Protein AF-A0A444UVG5-F1 (afdb_monomer_lite)

InterPro domains:
  IPR033227 Calcium-dependent secretion activator [PTHR12166] (1-97)

Sequence (99 aa):
RPDGIGTVTVEEKERFEEIKERLRLLLENQITHFRYCFPFGRPEGALKATLSLLERVLMKDIVTPVPQEEVKTVIRKCLEQAALVNYTRLSEYAKVEGN

Structure (mmCIF, N/CA/C/O backbone):
data_AF-A0A444UVG5-F1
#
_entry.id   AF-A0A444UVG5-F1
#
loop_
_atom_site.group_PDB
_atom_site.id
_atom_site.type_symbol
_atom_site.label_atom_id
_atom_site.label_alt_id
_atom_site.label_comp_id
_atom_site.label_asym_id
_atom_site.label_entity_id
_atom_site.label_seq_id
_atom_site.pdbx_PDB_ins_code
_atom_site.Cartn_x
_atom_site.Cartn_y
_atom_site.Cartn_z
_atom_site.occupancy
_atom_site.B_iso_or_equiv
_atom_site.auth_seq_id
_atom_site.auth_comp_id
_atom_site.auth_asym_id
_atom_site.auth_atom_id
_atom_site.pdbx_PDB_model_num
ATOM 1 N N . ARG A 1 1 ? 20.499 -14.803 -26.576 1.00 45.78 1 ARG A N 1
ATOM 2 C CA . ARG A 1 1 ? 19.691 -13.812 -27.322 1.00 45.78 1 ARG A CA 1
ATOM 3 C C . ARG A 1 1 ? 19.591 -12.593 -26.410 1.00 45.78 1 ARG A C 1
ATOM 5 O O . ARG A 1 1 ? 19.154 -12.799 -25.287 1.00 45.78 1 ARG A O 1
ATOM 12 N N . PRO A 1 2 ? 20.142 -11.414 -26.750 1.00 51.12 2 PRO A N 1
ATOM 13 C CA . PRO A 1 2 ? 20.037 -10.253 -25.876 1.00 51.12 2 PRO A CA 1
ATOM 14 C C . PRO A 1 2 ? 18.700 -9.578 -26.185 1.00 51.12 2 PRO A C 1
ATOM 16 O O . PRO A 1 2 ? 18.565 -8.874 -27.181 1.00 51.12 2 PRO A O 1
ATOM 19 N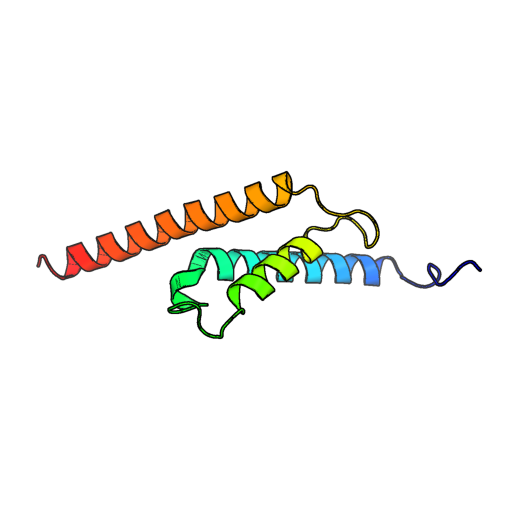 N . ASP A 1 3 ? 17.682 -9.888 -25.392 1.00 56.22 3 ASP A N 1
ATOM 20 C CA . ASP A 1 3 ? 16.333 -9.380 -25.607 1.00 56.22 3 ASP A CA 1
ATOM 21 C C . ASP A 1 3 ? 16.191 -7.976 -24.980 1.00 56.22 3 ASP A C 1
ATOM 23 O O . ASP A 1 3 ? 16.217 -7.804 -23.765 1.00 56.22 3 ASP A O 1
ATOM 27 N N . GLY A 1 4 ? 16.049 -6.953 -25.828 1.00 53.81 4 GLY A N 1
ATOM 28 C CA . GLY A 1 4 ? 15.113 -5.841 -25.598 1.00 53.81 4 GLY A CA 1
ATOM 29 C C . GLY A 1 4 ? 15.493 -4.641 -24.715 1.00 53.81 4 GLY A C 1
ATOM 30 O O . GLY A 1 4 ? 14.693 -3.714 -24.649 1.00 53.81 4 GLY A O 1
ATOM 31 N N . ILE A 1 5 ? 16.666 -4.565 -24.078 1.00 56.03 5 ILE A N 1
ATOM 32 C CA . ILE A 1 5 ? 17.038 -3.423 -23.196 1.00 56.03 5 ILE A CA 1
ATOM 33 C C . ILE A 1 5 ? 17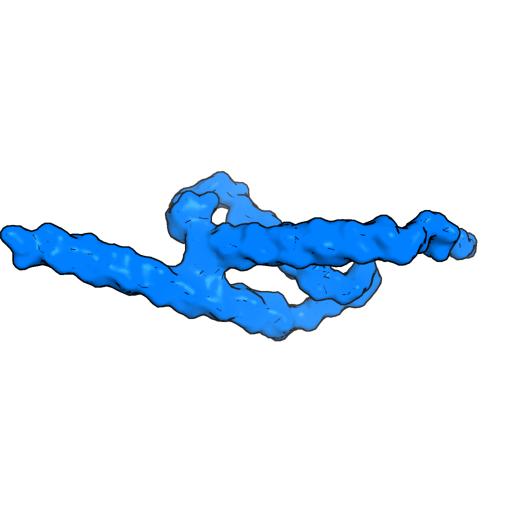.659 -2.255 -23.998 1.00 56.03 5 ILE A C 1
ATOM 35 O O . ILE A 1 5 ? 18.740 -1.771 -23.680 1.00 56.03 5 ILE A O 1
ATOM 39 N N . GLY A 1 6 ? 17.037 -1.855 -25.111 1.00 58.59 6 GLY A N 1
ATOM 40 C CA . GLY A 1 6 ? 17.705 -1.014 -26.117 1.00 58.59 6 GLY A CA 1
ATOM 41 C C . GLY A 1 6 ? 17.121 0.368 -26.407 1.00 58.59 6 GLY A C 1
ATOM 42 O O . GLY A 1 6 ? 17.801 1.149 -27.062 1.00 58.59 6 GLY A O 1
ATOM 43 N N . THR A 1 7 ? 15.892 0.688 -25.989 1.00 68.62 7 THR A N 1
ATOM 44 C CA . THR A 1 7 ? 15.200 1.892 -26.507 1.00 68.62 7 THR A CA 1
ATOM 45 C C . THR A 1 7 ? 14.531 2.769 -25.457 1.00 68.62 7 THR A C 1
ATOM 47 O O . THR A 1 7 ? 13.943 3.773 -25.833 1.00 68.62 7 THR A O 1
ATOM 50 N N . VAL A 1 8 ? 14.601 2.422 -24.167 1.00 77.19 8 VAL A N 1
ATOM 51 C CA . VAL A 1 8 ? 13.992 3.250 -23.115 1.00 77.19 8 VAL A CA 1
ATOM 52 C C . VAL A 1 8 ? 14.847 4.495 -22.916 1.00 77.19 8 VAL A C 1
ATOM 54 O O . VAL A 1 8 ? 15.994 4.417 -22.471 1.00 77.19 8 VAL A O 1
ATOM 57 N N . THR A 1 9 ? 14.287 5.643 -23.266 1.00 86.12 9 THR A N 1
ATOM 58 C CA . THR A 1 9 ? 14.891 6.953 -23.037 1.00 86.12 9 THR A CA 1
ATOM 59 C C . THR A 1 9 ? 14.889 7.298 -21.545 1.00 86.12 9 THR A C 1
ATOM 61 O O . THR A 1 9 ? 14.118 6.752 -20.752 1.00 86.12 9 THR A O 1
ATOM 64 N N . VAL A 1 10 ? 15.759 8.229 -21.141 1.00 86.56 10 VAL A N 1
ATOM 65 C CA . VAL A 1 10 ? 15.783 8.736 -19.757 1.00 86.56 10 VAL A CA 1
ATOM 66 C C . VAL A 1 10 ? 14.428 9.342 -19.381 1.00 86.56 10 VAL A C 1
ATOM 68 O O . VAL A 1 10 ? 13.923 9.058 -18.301 1.00 86.56 10 VAL A O 1
ATOM 71 N N . GLU A 1 11 ? 13.801 10.075 -20.302 1.00 89.56 11 GLU A N 1
ATOM 72 C CA . GLU A 1 11 ? 12.481 10.683 -20.108 1.00 89.56 11 GLU A CA 1
ATOM 73 C C . GLU A 1 11 ? 11.383 9.632 -19.867 1.00 89.56 11 GLU A C 1
ATOM 75 O O . GLU A 1 11 ? 10.584 9.760 -18.940 1.00 89.56 11 GLU A O 1
ATOM 80 N N . GLU A 1 12 ? 11.357 8.547 -20.648 1.00 89.06 12 GLU A N 1
ATOM 81 C CA . GLU A 1 12 ? 10.402 7.449 -20.437 1.00 89.06 12 GLU A CA 1
ATOM 82 C C . GLU A 1 12 ? 10.612 6.762 -19.088 1.00 89.06 12 GLU A C 1
ATOM 84 O O . GLU A 1 12 ? 9.641 6.405 -18.417 1.00 89.06 12 GLU A O 1
ATOM 89 N N . LYS A 1 13 ? 11.873 6.602 -18.671 1.00 86.31 13 LYS A N 1
ATOM 90 C CA . LYS A 1 13 ? 12.209 6.032 -17.366 1.00 86.31 13 LYS A CA 1
ATOM 91 C C . LYS A 1 13 ? 11.749 6.939 -16.224 1.00 86.31 13 LYS A C 1
ATOM 93 O O . LYS A 1 13 ? 11.132 6.451 -15.283 1.00 86.31 13 LYS A O 1
ATOM 98 N N . GLU A 1 14 ? 12.011 8.238 -16.305 1.00 89.88 14 GLU A N 1
ATOM 99 C CA . GLU A 1 14 ? 11.576 9.212 -15.297 1.00 89.88 14 GLU A CA 1
ATOM 100 C C . GLU A 1 14 ? 10.051 9.268 -15.195 1.00 89.88 14 GLU A C 1
ATOM 102 O O . GLU A 1 14 ? 9.496 9.184 -14.099 1.00 89.88 14 GLU A O 1
ATOM 107 N N . ARG A 1 15 ? 9.358 9.301 -16.338 1.00 92.81 15 ARG A N 1
ATOM 108 C CA . ARG A 1 15 ? 7.894 9.268 -16.383 1.00 92.81 15 ARG A CA 1
ATOM 109 C C . ARG A 1 15 ? 7.329 7.975 -15.797 1.00 92.81 15 ARG A C 1
ATOM 111 O O . ARG A 1 15 ? 6.301 8.004 -15.121 1.00 92.81 15 ARG A O 1
ATOM 118 N N . PHE A 1 16 ? 7.977 6.838 -16.048 1.00 90.00 16 PHE A N 1
ATOM 119 C CA . PHE A 1 16 ? 7.590 5.568 -15.442 1.00 90.00 16 PHE A CA 1
ATOM 120 C C . PHE A 1 16 ? 7.736 5.603 -13.917 1.00 90.00 16 PHE A C 1
ATOM 122 O O . PHE A 1 16 ? 6.796 5.222 -13.221 1.00 90.00 16 PHE A O 1
ATOM 129 N N . GLU A 1 17 ? 8.862 6.096 -13.395 1.00 89.69 17 GLU A N 1
ATOM 130 C CA . GLU A 1 17 ? 9.074 6.218 -11.947 1.00 89.69 17 GLU A CA 1
ATOM 131 C C . GLU A 1 17 ? 8.077 7.195 -11.297 1.00 89.69 17 GLU A C 1
ATOM 133 O O . GLU A 1 17 ? 7.545 6.901 -10.228 1.00 89.69 17 GLU A O 1
ATOM 138 N N . GLU A 1 18 ? 7.721 8.301 -11.961 1.00 92.88 18 GLU A N 1
ATOM 139 C CA . GLU A 1 18 ? 6.678 9.216 -11.475 1.00 92.88 18 GLU A CA 1
ATOM 140 C C . GLU A 1 18 ? 5.311 8.517 -11.377 1.00 92.88 18 GLU A C 1
ATOM 142 O O . GLU A 1 18 ? 4.620 8.598 -10.357 1.00 92.88 18 GLU A O 1
ATOM 147 N N . ILE A 1 19 ? 4.909 7.792 -12.427 1.00 93.56 19 ILE A N 1
ATOM 148 C CA . ILE A 1 19 ? 3.641 7.048 -12.445 1.00 93.56 19 ILE A CA 1
ATOM 149 C C . ILE A 1 19 ? 3.648 5.950 -11.377 1.00 93.56 19 ILE A C 1
ATOM 151 O O . ILE A 1 19 ? 2.637 5.741 -10.702 1.00 93.56 19 ILE A O 1
ATOM 155 N N . LYS A 1 20 ? 4.779 5.265 -11.207 1.00 91.62 20 LYS A N 1
ATOM 156 C CA . LYS A 1 20 ? 4.974 4.220 -10.201 1.00 91.62 20 LYS A CA 1
ATOM 157 C C . LYS A 1 20 ? 4.829 4.777 -8.787 1.00 91.62 20 LYS A C 1
ATOM 159 O O . LYS A 1 20 ? 4.100 4.188 -7.990 1.00 91.62 20 LYS A O 1
ATOM 164 N N . GLU A 1 21 ? 5.429 5.929 -8.494 1.00 92.19 21 GLU A N 1
ATOM 165 C CA . GLU A 1 21 ? 5.284 6.577 -7.187 1.00 92.19 21 GLU A CA 1
ATOM 166 C C . GLU A 1 21 ? 3.841 7.038 -6.947 1.00 92.19 21 GLU A C 1
ATOM 168 O O . GLU A 1 21 ? 3.265 6.796 -5.886 1.00 92.19 21 GLU A O 1
ATOM 173 N N . ARG A 1 22 ? 3.187 7.614 -7.960 1.00 95.19 22 ARG A N 1
ATOM 174 C CA . ARG A 1 22 ? 1.764 7.979 -7.865 1.00 95.19 22 ARG A CA 1
ATOM 175 C C . ARG A 1 22 ? 0.878 6.763 -7.596 1.00 95.19 22 ARG A C 1
ATOM 177 O O . ARG A 1 22 ? -0.035 6.842 -6.774 1.00 95.19 22 ARG A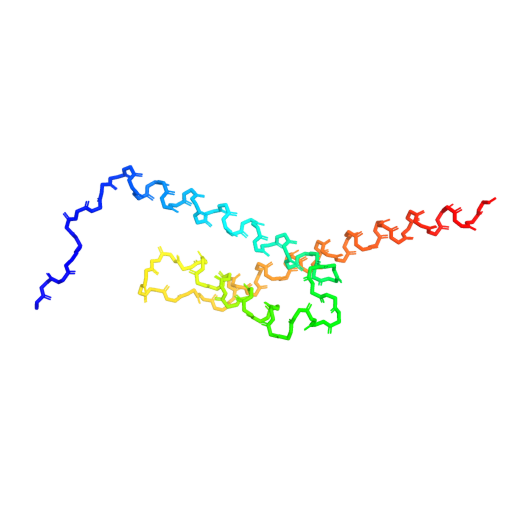 O 1
ATOM 184 N N . LEU A 1 23 ? 1.146 5.639 -8.258 1.00 94.50 23 LEU A N 1
ATOM 185 C CA . LEU A 1 23 ? 0.435 4.385 -8.020 1.00 94.50 23 LEU A CA 1
ATOM 186 C C . LEU A 1 23 ? 0.682 3.869 -6.599 1.00 94.50 23 LEU A C 1
ATOM 188 O O . LEU A 1 23 ? -0.271 3.469 -5.934 1.00 94.50 23 LEU A O 1
ATOM 192 N N . ARG A 1 24 ? 1.923 3.932 -6.104 1.00 92.88 24 ARG A N 1
ATOM 193 C CA . ARG A 1 24 ? 2.264 3.563 -4.725 1.00 92.88 24 ARG A CA 1
ATOM 194 C C . ARG A 1 24 ? 1.424 4.343 -3.715 1.00 92.88 24 ARG A C 1
ATOM 196 O O . ARG A 1 24 ? 0.772 3.729 -2.874 1.00 92.88 24 ARG A O 1
ATOM 203 N N . LEU A 1 25 ? 1.375 5.669 -3.840 1.00 93.56 25 LEU A N 1
ATOM 204 C CA . LEU A 1 25 ? 0.600 6.534 -2.943 1.00 93.56 25 LEU A CA 1
ATOM 205 C C . LEU A 1 25 ? -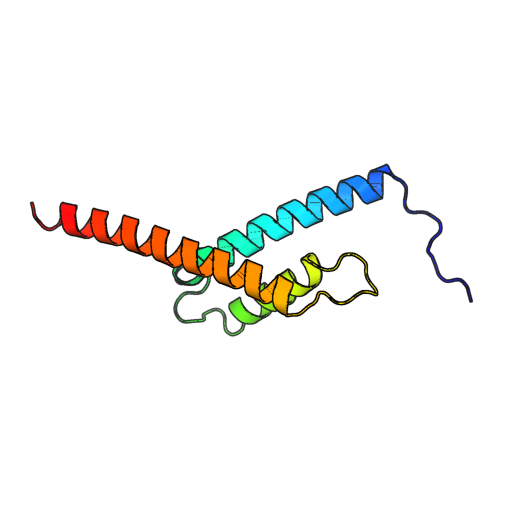0.900 6.203 -2.963 1.00 93.56 25 LEU A C 1
ATOM 207 O O . LEU A 1 25 ? -1.549 6.174 -1.916 1.00 93.56 25 LEU A O 1
ATOM 211 N N . LEU A 1 26 ? -1.459 5.913 -4.142 1.00 93.75 26 LEU A N 1
ATOM 212 C CA . LEU A 1 26 ? -2.861 5.505 -4.269 1.00 93.75 26 LEU A CA 1
ATOM 213 C C . LEU A 1 26 ? -3.141 4.173 -3.563 1.00 93.75 26 LEU A C 1
ATOM 215 O O . LEU A 1 26 ? -4.162 4.049 -2.884 1.00 93.75 26 LEU A O 1
ATOM 219 N N . LEU A 1 27 ? -2.245 3.194 -3.701 1.00 93.75 27 LEU A N 1
ATOM 220 C CA . LEU A 1 27 ? -2.373 1.890 -3.047 1.00 93.75 27 LEU A CA 1
ATOM 221 C C . LEU A 1 27 ? -2.260 2.013 -1.527 1.00 93.75 27 LEU A C 1
ATOM 223 O O . LEU A 1 27 ? -3.101 1.468 -0.814 1.00 93.75 27 LEU A O 1
ATOM 227 N N . GLU A 1 28 ? -1.284 2.774 -1.028 1.00 93.50 28 GLU A N 1
ATOM 228 C CA . GLU A 1 28 ? -1.148 3.055 0.406 1.00 93.50 28 GLU A CA 1
ATOM 229 C C . GLU A 1 28 ? -2.412 3.714 0.959 1.00 93.50 28 GLU A C 1
ATOM 231 O O . GLU A 1 28 ? -2.943 3.278 1.980 1.00 93.50 28 GLU A O 1
ATOM 236 N N . ASN A 1 29 ? -2.968 4.695 0.243 1.00 91.44 29 ASN A N 1
ATOM 237 C CA . ASN A 1 29 ? -4.205 5.348 0.652 1.00 91.44 29 ASN A CA 1
ATOM 238 C C . ASN A 1 29 ? -5.406 4.384 0.691 1.00 91.44 29 ASN A C 1
ATOM 240 O O . ASN A 1 29 ? -6.206 4.450 1.629 1.00 91.44 29 ASN A O 1
ATOM 244 N N . GLN A 1 30 ? -5.534 3.475 -0.285 1.00 91.00 30 GLN A N 1
ATOM 245 C CA . GLN A 1 30 ? -6.582 2.444 -0.283 1.00 91.00 30 GLN A CA 1
ATOM 246 C C . GLN A 1 30 ? -6.434 1.470 0.893 1.00 91.00 30 GLN A C 1
ATOM 248 O O . GLN A 1 30 ? -7.437 1.081 1.492 1.00 91.00 30 GLN A O 1
ATOM 253 N N . ILE A 1 31 ? -5.201 1.093 1.245 1.00 91.56 31 ILE A N 1
ATOM 254 C CA . ILE A 1 31 ? -4.916 0.212 2.386 1.00 91.56 31 ILE A CA 1
ATOM 255 C C . ILE A 1 31 ? -5.222 0.933 3.704 1.00 91.56 31 ILE A C 1
ATOM 257 O O . ILE A 1 31 ? -5.883 0.361 4.569 1.00 91.56 31 ILE A O 1
ATOM 261 N N . THR A 1 32 ? -4.829 2.199 3.854 1.00 92.31 32 THR A N 1
ATOM 262 C CA . THR A 1 32 ? -5.165 3.016 5.033 1.00 92.31 32 THR A CA 1
ATOM 263 C C . THR A 1 32 ? -6.682 3.146 5.214 1.00 92.31 32 THR A C 1
ATOM 265 O O . THR A 1 32 ? -7.198 3.082 6.329 1.00 92.31 32 THR A O 1
ATOM 268 N N . HIS A 1 33 ? -7.433 3.249 4.117 1.00 88.88 33 HIS A N 1
ATOM 269 C CA . HIS A 1 33 ? -8.893 3.360 4.134 1.00 88.88 33 HIS A CA 1
ATOM 270 C C . HIS A 1 33 ? -9.603 2.033 3.853 1.00 88.88 33 HIS A C 1
ATOM 272 O O . HIS A 1 33 ? -10.735 2.037 3.362 1.00 88.88 33 HIS A O 1
ATOM 278 N N . PHE A 1 34 ? -8.993 0.894 4.199 1.00 88.00 34 PHE A N 1
ATOM 279 C CA . PHE A 1 34 ? -9.508 -0.419 3.799 1.00 88.00 34 PHE A CA 1
ATOM 280 C C . PHE A 1 34 ? -10.968 -0.674 4.203 1.00 88.00 34 PHE A C 1
ATOM 282 O O . PHE A 1 34 ? -11.683 -1.355 3.479 1.00 88.00 34 PHE A O 1
ATOM 289 N N . ARG A 1 35 ? -11.454 -0.100 5.314 1.00 82.56 35 ARG A N 1
ATOM 290 C CA . ARG A 1 35 ? -12.864 -0.227 5.734 1.00 82.56 35 ARG A CA 1
ATOM 291 C C . ARG A 1 35 ? -13.856 0.399 4.748 1.00 82.56 35 ARG A C 1
ATOM 293 O O . ARG A 1 35 ? -14.977 -0.086 4.643 1.00 82.56 35 ARG A O 1
ATOM 300 N N . TYR A 1 36 ? -13.447 1.459 4.052 1.00 83.50 36 TYR A N 1
ATOM 301 C CA . TYR A 1 36 ? -14.266 2.178 3.072 1.00 83.50 36 TYR A CA 1
ATOM 302 C C . TYR A 1 36 ? -13.990 1.707 1.643 1.00 83.50 36 TYR A C 1
ATOM 304 O O . TYR A 1 36 ? -14.918 1.594 0.851 1.00 83.50 36 TYR A O 1
ATOM 312 N N . CYS A 1 37 ? -12.726 1.422 1.315 1.00 83.19 37 CYS A N 1
ATOM 313 C CA . CYS A 1 37 ? -12.327 0.944 -0.010 1.00 83.19 37 CYS A CA 1
ATOM 314 C C . CYS A 1 37 ? -12.650 -0.543 -0.231 1.00 83.19 37 CYS A C 1
ATOM 316 O O . CYS A 1 37 ? -12.884 -0.948 -1.365 1.00 83.19 37 CYS A O 1
ATOM 318 N N . PHE A 1 38 ? -12.690 -1.344 0.840 1.00 86.00 38 PHE A N 1
ATOM 319 C CA . PHE A 1 38 ? -13.002 -2.777 0.817 1.00 86.00 38 PHE A CA 1
ATOM 320 C C . PHE A 1 38 ? -14.048 -3.128 1.892 1.00 86.00 38 PHE A C 1
ATOM 322 O O . PHE A 1 38 ? -13.756 -3.883 2.831 1.00 86.00 38 PHE A O 1
ATOM 329 N N . PRO A 1 39 ? -15.273 -2.577 1.808 1.00 81.31 39 PRO A N 1
ATOM 330 C CA . PRO A 1 39 ? -16.305 -2.813 2.809 1.00 81.31 39 PRO A CA 1
ATOM 331 C C . PRO A 1 39 ? -16.627 -4.308 2.891 1.00 81.31 39 PRO A C 1
ATOM 333 O O . PRO A 1 39 ? -16.982 -4.941 1.898 1.00 81.31 39 PRO A O 1
ATOM 336 N N . PHE A 1 40 ? -16.474 -4.889 4.084 1.00 80.31 40 PHE A N 1
ATOM 337 C CA . PHE A 1 40 ? -16.702 -6.319 4.345 1.00 80.31 40 PHE A CA 1
ATOM 338 C C . PHE A 1 40 ? -15.950 -7.263 3.390 1.00 80.31 40 PHE A C 1
ATOM 340 O O . PHE A 1 40 ? -16.437 -8.343 3.061 1.00 80.31 40 PHE A O 1
ATOM 347 N N . GLY A 1 41 ? -14.773 -6.844 2.912 1.00 74.62 41 GLY A N 1
ATOM 348 C CA . GLY A 1 41 ? -13.980 -7.631 1.968 1.00 74.62 41 GLY A CA 1
ATOM 349 C C . GLY A 1 41 ? -14.588 -7.720 0.568 1.00 74.62 41 GLY A C 1
ATOM 350 O O . GLY A 1 41 ? -14.195 -8.599 -0.195 1.00 74.62 41 GLY A O 1
ATOM 351 N N . ARG A 1 42 ? -15.538 -6.836 0.227 1.00 81.69 42 ARG A N 1
ATOM 352 C CA . ARG A 1 42 ? -16.102 -6.712 -1.118 1.00 81.69 42 ARG A CA 1
ATOM 353 C C . ARG A 1 42 ? -15.464 -5.535 -1.868 1.00 81.69 42 ARG A C 1
ATOM 355 O O . ARG A 1 42 ? -15.274 -4.482 -1.264 1.00 81.69 42 ARG A O 1
ATOM 362 N N . PRO A 1 43 ? -15.170 -5.681 -3.171 1.00 84.38 43 PRO A N 1
ATOM 363 C CA . PRO A 1 43 ? -15.282 -6.913 -3.953 1.00 84.38 43 PRO A CA 1
ATOM 364 C C . PRO A 1 43 ? -14.320 -8.001 -3.452 1.00 84.38 43 PRO A C 1
ATOM 366 O O . PRO A 1 43 ? -13.245 -7.699 -2.933 1.00 84.38 43 PRO A O 1
ATOM 369 N N . GLU A 1 44 ? -14.736 -9.263 -3.570 1.00 87.38 44 GLU A N 1
ATOM 370 C CA . GLU A 1 44 ? -13.959 -10.395 -3.062 1.00 87.38 44 GLU A CA 1
ATOM 371 C C . GLU A 1 44 ? -12.561 -10.410 -3.692 1.00 87.38 44 GLU A C 1
ATOM 373 O O . GLU A 1 44 ? -12.397 -10.252 -4.901 1.00 87.38 44 GLU A O 1
ATOM 378 N N . GLY A 1 45 ? -11.533 -10.538 -2.854 1.00 85.94 45 GLY A N 1
ATOM 379 C CA . GLY A 1 45 ? -10.142 -10.550 -3.305 1.00 85.94 45 GLY A CA 1
ATOM 380 C C . GLY A 1 45 ? -9.568 -9.188 -3.705 1.00 85.94 45 GLY A C 1
ATOM 381 O O . GLY A 1 45 ? -8.370 -9.122 -3.970 1.00 85.94 45 GLY A O 1
ATOM 382 N N . ALA A 1 46 ? -10.342 -8.097 -3.685 1.00 89.00 46 ALA A N 1
ATOM 383 C CA . ALA A 1 46 ? -9.847 -6.775 -4.075 1.00 89.00 46 ALA A CA 1
ATOM 384 C C . ALA A 1 46 ? -8.718 -6.283 -3.157 1.00 89.00 46 ALA A C 1
ATOM 386 O O . ALA A 1 46 ? -7.673 -5.874 -3.649 1.00 89.00 46 ALA A O 1
ATOM 387 N N . LEU A 1 47 ? -8.859 -6.444 -1.834 1.00 88.81 47 LEU A N 1
ATOM 388 C CA . LEU A 1 47 ? -7.788 -6.111 -0.886 1.00 88.81 47 LEU A CA 1
ATOM 389 C C . LEU A 1 47 ? -6.521 -6.939 -1.148 1.00 88.81 47 LEU A C 1
ATOM 391 O O . LEU A 1 47 ? -5.413 -6.409 -1.134 1.00 88.81 47 LEU A O 1
ATOM 395 N N . LYS A 1 48 ? -6.678 -8.237 -1.433 1.00 90.50 48 LYS A N 1
ATOM 396 C CA . LYS A 1 48 ? -5.554 -9.122 -1.766 1.00 90.50 48 LYS A CA 1
ATOM 397 C C . LYS A 1 48 ? -4.863 -8.666 -3.053 1.00 90.50 48 LYS A C 1
ATOM 399 O O . LYS A 1 48 ? -3.641 -8.596 -3.080 1.00 90.50 48 LYS A O 1
ATOM 404 N N . ALA A 1 49 ? -5.629 -8.319 -4.086 1.00 91.69 49 ALA A N 1
ATOM 405 C CA . ALA A 1 49 ? -5.098 -7.803 -5.342 1.00 91.69 49 ALA A CA 1
ATOM 406 C C . ALA A 1 49 ? -4.360 -6.468 -5.149 1.00 91.69 49 ALA A C 1
ATOM 408 O O . ALA A 1 49 ? -3.277 -6.296 -5.702 1.00 91.69 49 ALA A O 1
ATOM 409 N N . THR A 1 50 ? -4.890 -5.564 -4.319 1.00 92.19 50 THR A N 1
ATOM 410 C CA . THR A 1 50 ? -4.236 -4.298 -3.952 1.00 92.19 50 THR A CA 1
ATOM 411 C C . THR A 1 50 ? -2.900 -4.537 -3.249 1.00 92.19 50 THR A C 1
ATOM 413 O O . THR A 1 50 ? -1.908 -3.906 -3.609 1.00 92.19 50 THR A O 1
ATOM 416 N N . LEU A 1 51 ? -2.831 -5.486 -2.308 1.00 91.69 51 LEU A N 1
ATOM 417 C CA . LEU A 1 51 ? -1.579 -5.859 -1.637 1.00 91.69 51 LEU A CA 1
ATOM 418 C C . LEU A 1 51 ? -0.572 -6.487 -2.612 1.00 91.69 51 LEU A C 1
ATOM 420 O O . LEU A 1 51 ? 0.584 -6.073 -2.643 1.00 91.69 51 LEU A O 1
ATOM 424 N N . SER A 1 52 ? -1.014 -7.418 -3.462 1.00 91.56 52 SER A N 1
ATOM 425 C CA . SER A 1 52 ? -0.156 -8.026 -4.488 1.00 91.56 52 SER A CA 1
ATOM 426 C C . SER A 1 52 ? 0.349 -7.012 -5.520 1.00 91.56 52 SER A C 1
ATOM 428 O O . SER A 1 52 ? 1.445 -7.165 -6.056 1.00 91.56 52 SER A O 1
ATOM 430 N N . LEU A 1 53 ? -0.432 -5.970 -5.820 1.00 91.81 53 LEU A N 1
ATOM 431 C CA . LEU A 1 53 ? 0.010 -4.885 -6.690 1.00 91.81 53 LEU A CA 1
ATOM 432 C C . LEU A 1 53 ? 1.029 -3.984 -5.982 1.00 91.81 53 LEU A C 1
ATOM 434 O O . LEU A 1 53 ? 2.036 -3.641 -6.594 1.00 91.81 53 LEU A O 1
ATOM 438 N N . LEU A 1 54 ? 0.823 -3.661 -4.700 1.00 91.50 54 LEU A N 1
ATOM 439 C CA . LEU A 1 54 ? 1.785 -2.889 -3.905 1.00 91.50 54 LEU A CA 1
ATOM 440 C C . LEU A 1 54 ? 3.149 -3.589 -3.841 1.00 91.50 54 LEU A C 1
ATOM 442 O O . LEU A 1 54 ? 4.170 -2.944 -4.058 1.00 91.50 54 LEU A O 1
ATOM 446 N N . GLU A 1 55 ? 3.171 -4.906 -3.618 1.00 89.94 55 GLU A N 1
ATOM 447 C CA . GLU A 1 55 ? 4.403 -5.711 -3.632 1.00 89.94 55 GLU A CA 1
ATOM 448 C C . GLU A 1 55 ? 5.192 -5.540 -4.934 1.00 89.94 55 GLU A C 1
ATOM 450 O O . GLU A 1 55 ? 6.406 -5.345 -4.904 1.00 89.94 55 GLU A O 1
ATOM 455 N N . ARG A 1 56 ? 4.499 -5.557 -6.080 1.00 89.94 56 ARG A N 1
ATOM 456 C CA . ARG A 1 56 ? 5.120 -5.366 -7.399 1.00 89.94 56 ARG A CA 1
ATOM 457 C C . ARG A 1 56 ? 5.578 -3.934 -7.634 1.00 89.94 56 ARG A C 1
ATOM 459 O O . ARG A 1 56 ? 6.617 -3.722 -8.247 1.00 89.94 56 ARG A O 1
ATOM 466 N N . VAL A 1 57 ? 4.823 -2.951 -7.152 1.00 90.69 57 VAL A N 1
ATOM 467 C CA . VAL A 1 57 ? 5.177 -1.529 -7.274 1.00 90.69 57 VAL A CA 1
ATOM 468 C C . VAL A 1 57 ? 6.414 -1.194 -6.442 1.00 90.69 57 VAL A C 1
ATOM 470 O O . VAL A 1 57 ? 7.211 -0.362 -6.856 1.00 90.69 57 VAL A O 1
ATOM 473 N N . LEU A 1 58 ? 6.629 -1.869 -5.312 1.00 87.44 58 LEU A N 1
ATOM 474 C CA . LEU A 1 58 ? 7.823 -1.680 -4.487 1.00 87.44 58 LEU A CA 1
ATOM 475 C C . LEU A 1 58 ? 9.092 -2.316 -5.092 1.00 87.44 58 LEU A C 1
ATOM 477 O O . LEU A 1 58 ? 10.191 -2.047 -4.606 1.00 87.44 58 LEU A O 1
ATOM 481 N N . MET A 1 59 ? 8.978 -3.141 -6.143 1.00 87.31 59 MET A N 1
ATOM 482 C CA . MET A 1 59 ? 10.139 -3.772 -6.785 1.00 87.31 59 MET A CA 1
ATOM 483 C C . MET A 1 59 ? 11.079 -2.712 -7.369 1.00 87.31 59 MET A C 1
ATOM 485 O O . MET A 1 59 ? 10.659 -1.808 -8.098 1.00 87.31 59 MET A O 1
ATOM 489 N N . LYS A 1 60 ? 12.373 -2.820 -7.040 1.00 76.81 60 LYS A N 1
ATOM 490 C CA . LYS A 1 60 ? 13.416 -1.886 -7.507 1.00 76.81 60 LYS A CA 1
ATOM 491 C C . LYS A 1 60 ? 13.681 -2.029 -9.004 1.00 76.81 60 LYS A C 1
ATOM 493 O O . LYS A 1 60 ? 13.989 -1.048 -9.670 1.00 76.81 60 LYS A O 1
ATOM 498 N N . ASP A 1 61 ? 13.503 -3.234 -9.523 1.00 75.38 61 ASP A N 1
ATOM 499 C CA . ASP A 1 61 ? 13.577 -3.572 -10.936 1.00 75.38 61 ASP A CA 1
ATOM 500 C C . ASP A 1 61 ? 12.692 -4.807 -11.209 1.00 75.38 61 ASP A C 1
ATOM 502 O O . ASP A 1 61 ? 12.119 -5.387 -10.287 1.00 75.38 61 ASP A O 1
ATOM 506 N N . ILE A 1 62 ? 12.545 -5.206 -12.475 1.00 72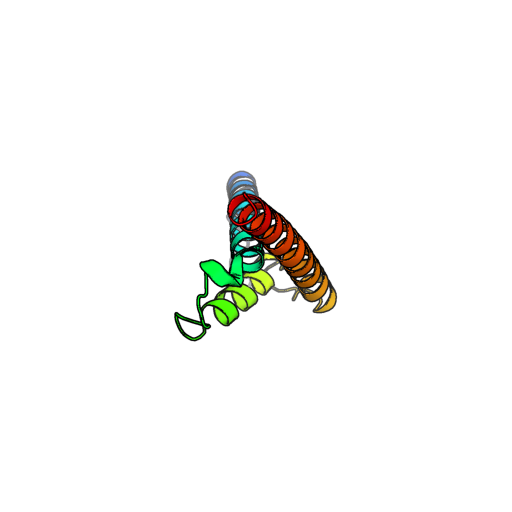.00 62 ILE A N 1
ATOM 507 C CA . ILE A 1 62 ? 11.657 -6.314 -12.874 1.00 72.00 62 ILE A CA 1
ATOM 508 C C . ILE A 1 62 ? 12.143 -7.710 -12.441 1.00 72.00 62 ILE A C 1
ATOM 510 O O . ILE A 1 62 ? 11.370 -8.663 -12.529 1.00 72.00 62 ILE A O 1
ATOM 514 N N . VAL A 1 63 ? 13.398 -7.856 -12.002 1.00 74.75 63 VAL A N 1
ATOM 515 C CA . VAL A 1 63 ? 14.016 -9.153 -11.668 1.00 74.75 63 VAL A CA 1
ATOM 516 C C . VAL A 1 63 ? 14.310 -9.321 -10.179 1.00 74.75 63 VAL A C 1
ATOM 518 O O . VAL A 1 63 ? 14.450 -10.451 -9.714 1.00 74.75 63 VAL A O 1
ATOM 521 N N . THR A 1 64 ? 14.362 -8.229 -9.421 1.00 79.81 64 THR A N 1
ATOM 522 C CA . THR A 1 64 ? 14.699 -8.214 -8.002 1.00 79.81 64 THR A CA 1
ATOM 523 C C . THR A 1 64 ? 13.414 -8.169 -7.176 1.00 79.81 64 THR A C 1
ATOM 525 O O . THR A 1 64 ? 12.772 -7.115 -7.084 1.00 79.81 64 THR A O 1
ATOM 528 N N . PRO A 1 65 ? 13.008 -9.291 -6.553 1.00 79.38 65 PRO A N 1
ATOM 529 C CA . PRO A 1 65 ? 11.862 -9.293 -5.657 1.00 79.38 65 PRO A CA 1
ATOM 530 C C . PRO A 1 65 ? 12.135 -8.411 -4.434 1.00 79.38 65 PRO A C 1
ATOM 532 O O . PRO A 1 65 ? 13.249 -8.367 -3.909 1.00 79.38 65 PRO A O 1
ATOM 535 N N . VAL A 1 66 ? 11.096 -7.726 -3.958 1.00 84.12 66 VAL A N 1
ATOM 536 C CA . VAL A 1 66 ? 11.169 -6.926 -2.730 1.00 84.12 66 VAL A CA 1
ATOM 537 C C . VAL A 1 66 ? 11.303 -7.857 -1.525 1.00 84.12 66 VAL A C 1
ATOM 539 O O . VAL A 1 66 ? 10.569 -8.848 -1.438 1.00 84.12 66 VAL A O 1
ATOM 542 N N . PRO A 1 67 ? 12.180 -7.548 -0.557 1.00 87.00 67 PRO A N 1
ATOM 543 C CA . PRO A 1 67 ? 12.197 -8.250 0.716 1.00 87.00 67 PRO A CA 1
ATOM 544 C C . PRO A 1 67 ? 10.835 -8.153 1.409 1.00 87.00 67 PRO A C 1
ATOM 546 O O . PRO A 1 67 ? 10.274 -7.068 1.556 1.00 87.00 67 PRO A O 1
ATOM 549 N N . GLN A 1 68 ? 10.316 -9.275 1.911 1.00 85.00 68 GLN A N 1
ATOM 550 C CA . GLN A 1 68 ? 9.010 -9.288 2.584 1.00 85.00 68 GLN A CA 1
ATOM 551 C C . GLN A 1 68 ? 8.927 -8.307 3.765 1.00 85.00 68 GLN A C 1
ATOM 553 O O . GLN A 1 68 ? 7.851 -7.799 4.066 1.00 85.00 68 GLN A O 1
ATOM 558 N N . GLU A 1 69 ? 10.049 -8.006 4.422 1.00 88.00 69 GLU A N 1
ATOM 559 C CA . GLU A 1 69 ? 10.095 -7.038 5.523 1.00 88.00 69 GLU A CA 1
ATOM 560 C C . GLU A 1 69 ? 9.837 -5.591 5.080 1.00 88.00 69 GLU A C 1
ATOM 562 O O . GLU A 1 69 ? 9.196 -4.837 5.815 1.00 88.00 69 GLU A O 1
ATOM 567 N N . GLU A 1 70 ? 10.251 -5.200 3.871 1.00 87.25 70 GLU A N 1
ATOM 568 C CA . GLU A 1 70 ? 9.947 -3.864 3.340 1.00 87.25 70 GLU A CA 1
ATOM 569 C C . GLU A 1 70 ? 8.438 -3.720 3.109 1.00 87.25 70 GLU A C 1
ATOM 571 O O . GLU A 1 70 ? 7.818 -2.761 3.573 1.00 87.25 70 GLU A O 1
ATOM 576 N N . VAL A 1 71 ? 7.821 -4.737 2.499 1.00 88.12 71 VAL A N 1
ATOM 577 C CA . VAL A 1 71 ? 6.370 -4.792 2.271 1.00 88.12 71 VAL A CA 1
ATOM 578 C C . VAL A 1 71 ? 5.610 -4.744 3.600 1.00 88.12 71 VAL A C 1
ATOM 580 O O . VAL A 1 71 ? 4.713 -3.917 3.778 1.00 88.12 71 VAL A O 1
ATOM 583 N N . LYS A 1 72 ? 5.994 -5.579 4.576 1.00 89.69 72 LYS A N 1
ATOM 584 C CA . LYS A 1 72 ? 5.385 -5.585 5.917 1.00 89.69 72 LYS A CA 1
ATOM 585 C C . LYS A 1 72 ? 5.509 -4.233 6.611 1.00 89.69 72 LYS A C 1
ATOM 587 O O . LYS A 1 72 ? 4.580 -3.824 7.305 1.00 89.69 72 LYS A O 1
ATOM 592 N N . THR A 1 73 ? 6.635 -3.544 6.441 1.00 92.56 73 THR A N 1
ATOM 593 C CA . THR A 1 73 ? 6.863 -2.222 7.037 1.00 92.56 73 THR A CA 1
ATOM 594 C C . THR A 1 73 ? 5.900 -1.185 6.466 1.00 92.56 73 THR A C 1
ATOM 596 O O . THR A 1 73 ? 5.313 -0.420 7.231 1.00 92.56 73 THR A O 1
ATOM 599 N N . VAL A 1 74 ? 5.687 -1.179 5.147 1.00 91.25 74 VAL A N 1
ATOM 600 C CA . VAL A 1 74 ? 4.714 -0.283 4.502 1.00 91.25 74 VAL A CA 1
ATOM 601 C C . VAL A 1 74 ? 3.296 -0.595 4.978 1.00 91.25 74 VAL A C 1
ATOM 603 O O . VAL A 1 74 ? 2.601 0.301 5.452 1.00 91.25 74 VAL A O 1
ATOM 606 N N . ILE A 1 75 ? 2.893 -1.869 4.955 1.00 91.62 75 ILE A N 1
ATOM 607 C CA . ILE A 1 75 ? 1.558 -2.288 5.408 1.00 91.62 75 ILE A CA 1
ATOM 608 C C . ILE A 1 75 ? 1.326 -1.886 6.868 1.00 91.62 75 ILE A C 1
ATOM 610 O O . ILE A 1 75 ? 0.264 -1.361 7.198 1.00 91.62 75 ILE A O 1
ATOM 614 N N . ARG A 1 76 ? 2.319 -2.083 7.745 1.00 93.38 76 ARG A N 1
ATOM 615 C CA . ARG A 1 76 ? 2.233 -1.679 9.154 1.00 93.38 76 ARG A CA 1
ATOM 616 C C . ARG A 1 76 ? 1.945 -0.186 9.289 1.00 93.38 76 ARG A C 1
ATOM 618 O O . ARG A 1 76 ? 1.008 0.172 9.995 1.00 93.38 76 ARG A O 1
ATOM 625 N N . LYS A 1 77 ? 2.685 0.664 8.571 1.00 93.81 77 LYS A N 1
ATOM 626 C CA . LYS A 1 77 ? 2.466 2.119 8.577 1.00 93.81 77 LYS A CA 1
ATOM 627 C C . LYS A 1 77 ? 1.062 2.487 8.096 1.00 93.81 77 LYS A C 1
ATOM 629 O O . LYS A 1 77 ? 0.404 3.306 8.732 1.00 93.81 77 LYS A O 1
ATOM 634 N N . CYS A 1 78 ? 0.571 1.857 7.026 1.00 93.00 78 CYS A N 1
ATOM 635 C CA . CYS A 1 78 ? -0.795 2.083 6.546 1.00 93.00 78 CYS A CA 1
ATOM 636 C C . CYS A 1 78 ? -1.846 1.688 7.596 1.00 93.00 78 CYS A C 1
ATOM 638 O O . CYS A 1 78 ? -2.826 2.402 7.784 1.00 93.00 78 CYS A O 1
ATOM 640 N N . LEU A 1 79 ? -1.647 0.577 8.314 1.00 92.81 79 LEU A N 1
ATOM 641 C CA . LEU A 1 79 ? -2.567 0.122 9.364 1.00 92.81 79 LEU A CA 1
ATOM 642 C C . LEU A 1 79 ? -2.523 1.011 10.616 1.00 92.81 79 LEU A C 1
ATOM 644 O O . LEU A 1 79 ? -3.568 1.280 11.207 1.00 92.81 79 LEU A O 1
ATOM 648 N N . GLU A 1 80 ? -1.346 1.501 11.006 1.00 93.06 80 GLU A N 1
ATOM 649 C CA . GLU A 1 80 ? -1.191 2.486 12.087 1.00 93.06 80 GLU A CA 1
ATOM 650 C C . GLU A 1 80 ? -1.914 3.795 11.742 1.00 93.06 80 GLU A C 1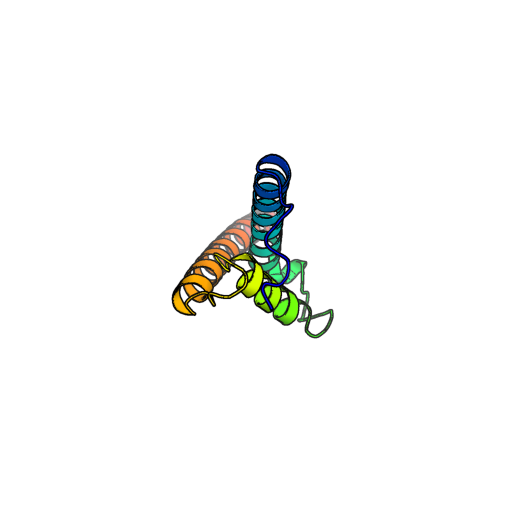
ATOM 652 O O . GLU A 1 80 ? -2.696 4.312 12.544 1.00 93.06 80 GLU A O 1
ATOM 657 N N . GLN A 1 81 ? -1.737 4.292 10.515 1.00 91.44 81 GLN A N 1
ATOM 658 C CA . GLN A 1 81 ? -2.481 5.448 10.014 1.00 91.44 81 GLN A CA 1
ATOM 659 C C . GLN A 1 81 ? -3.987 5.173 9.947 1.00 91.44 81 GLN A C 1
ATOM 661 O O . GLN A 1 81 ? -4.779 6.035 10.324 1.00 91.44 81 GLN A O 1
ATOM 666 N N . ALA A 1 82 ? -4.400 3.974 9.529 1.00 90.75 82 ALA A N 1
ATOM 667 C CA . ALA A 1 82 ? -5.805 3.579 9.504 1.00 90.75 82 ALA A CA 1
ATOM 668 C C . ALA A 1 82 ? -6.412 3.629 10.910 1.00 90.75 82 ALA A C 1
ATOM 670 O O . ALA A 1 82 ? -7.522 4.128 11.091 1.00 90.75 82 ALA A O 1
ATOM 671 N N . ALA A 1 83 ? -5.689 3.127 11.914 1.00 89.19 83 ALA A N 1
ATOM 672 C CA . ALA A 1 83 ? -6.111 3.180 13.307 1.00 89.19 83 ALA A CA 1
ATOM 673 C C . ALA A 1 83 ? -6.269 4.629 13.786 1.00 89.19 83 ALA A C 1
ATOM 675 O O . ALA A 1 83 ? -7.305 4.955 14.365 1.00 89.19 83 ALA A O 1
ATOM 676 N N . LEU A 1 84 ? -5.305 5.503 13.475 1.00 88.12 84 LEU A N 1
ATOM 677 C CA . LEU A 1 84 ? -5.373 6.925 13.811 1.00 88.12 84 LEU A CA 1
ATOM 678 C C . LEU A 1 84 ? -6.581 7.611 13.158 1.00 88.12 84 LEU A C 1
ATOM 680 O O . LEU A 1 84 ? -7.373 8.238 13.854 1.00 88.12 84 LEU A O 1
ATOM 684 N N . VAL A 1 85 ? -6.767 7.455 11.843 1.00 86.75 85 VAL A N 1
ATOM 685 C CA . VAL A 1 85 ? -7.899 8.047 11.105 1.00 86.75 85 VAL A CA 1
ATOM 686 C C . VAL A 1 85 ? -9.233 7.545 11.656 1.00 86.75 85 VAL A C 1
ATOM 688 O O . VAL A 1 85 ? -10.161 8.333 11.845 1.00 86.75 85 VAL A O 1
ATOM 691 N N . ASN A 1 86 ? -9.334 6.245 11.944 1.00 81.50 86 ASN A N 1
ATOM 692 C CA . ASN A 1 86 ? -10.539 5.658 12.519 1.00 81.50 86 ASN A CA 1
ATOM 693 C C . ASN A 1 86 ? -10.819 6.202 13.924 1.00 81.50 86 ASN A C 1
ATOM 695 O O . ASN A 1 86 ? -11.968 6.518 14.221 1.00 81.50 86 ASN A O 1
ATOM 699 N N . TYR A 1 87 ? -9.796 6.331 14.771 1.00 82.75 87 TYR A N 1
ATOM 700 C CA . TYR A 1 87 ? -9.944 6.869 16.121 1.00 82.75 87 TYR A CA 1
ATOM 701 C C . TYR A 1 87 ? -10.354 8.344 16.102 1.00 82.75 87 TYR A C 1
ATOM 703 O O . TYR A 1 87 ? -11.315 8.710 16.773 1.00 82.75 87 TYR A O 1
ATOM 711 N N . THR A 1 88 ? -9.692 9.174 15.289 1.00 82.94 88 THR A N 1
ATOM 712 C CA . THR A 1 88 ? -10.035 10.595 15.144 1.00 82.94 88 THR A CA 1
ATOM 713 C C . THR A 1 88 ? -11.482 10.761 14.691 1.00 82.94 88 THR A C 1
ATOM 715 O O . THR A 1 88 ? -12.254 11.410 15.392 1.00 82.94 88 THR A O 1
ATOM 718 N N . ARG A 1 89 ? -11.894 10.086 13.607 1.00 80.31 89 ARG A N 1
ATOM 719 C CA . ARG A 1 89 ? -13.284 10.146 13.126 1.00 80.31 89 ARG A CA 1
ATOM 720 C C . ARG A 1 89 ? -14.280 9.668 14.181 1.00 80.31 89 ARG A C 1
ATOM 722 O O . ARG A 1 89 ? -15.281 10.332 14.413 1.00 80.31 89 ARG A O 1
ATOM 729 N N . LEU A 1 90 ? -14.015 8.540 14.847 1.00 74.12 90 LEU A N 1
ATOM 730 C CA . LEU A 1 90 ? -14.912 8.013 15.881 1.00 74.12 90 LEU A CA 1
ATOM 731 C C . LEU A 1 90 ? -15.038 8.980 17.067 1.00 74.12 90 LEU A C 1
ATOM 733 O O . LEU A 1 90 ? -16.133 9.178 17.585 1.00 74.12 90 LEU A O 1
ATOM 737 N N . SER A 1 91 ? -13.932 9.607 17.473 1.00 76.00 91 SER A N 1
ATOM 738 C CA . SER A 1 91 ? -13.925 10.598 18.551 1.00 76.00 91 SER A CA 1
ATOM 739 C C . SER A 1 91 ? -14.679 11.881 18.187 1.00 76.00 91 SER A C 1
ATOM 741 O O . SER A 1 91 ? -15.266 12.507 19.065 1.00 76.00 91 SER A O 1
ATOM 743 N N . GLU A 1 92 ? -14.697 12.262 16.907 1.00 75.44 92 GLU A N 1
ATOM 744 C CA . GLU A 1 92 ? -15.511 13.369 16.400 1.00 75.44 92 GLU A CA 1
ATOM 745 C C . GLU A 1 92 ? -17.000 13.010 16.435 1.00 75.44 92 GLU A C 1
ATOM 747 O O . GLU A 1 92 ? -17.781 13.772 16.997 1.00 75.44 92 GLU A O 1
ATOM 752 N N . TYR A 1 93 ? -17.394 11.828 15.943 1.00 67.38 93 TYR A N 1
ATOM 753 C CA . TYR A 1 93 ? -18.789 11.365 16.014 1.00 67.38 93 TYR A CA 1
ATOM 754 C C . TYR A 1 93 ? -19.301 11.267 17.460 1.00 67.38 93 TYR A C 1
ATOM 756 O O . TYR A 1 93 ? -20.382 11.767 17.761 1.00 67.38 93 TYR A O 1
ATOM 764 N N . ALA A 1 94 ? -18.503 10.713 18.377 1.00 67.06 94 ALA A N 1
ATOM 765 C CA . ALA A 1 94 ? -18.877 10.592 19.787 1.00 67.06 94 ALA A CA 1
ATOM 766 C C . ALA A 1 94 ? -19.054 11.952 20.491 1.00 67.06 94 ALA A C 1
ATOM 768 O O . ALA A 1 94 ? -19.855 12.070 21.414 1.00 67.06 94 ALA A O 1
ATOM 769 N N . LYS A 1 95 ? -18.328 12.995 20.061 1.00 61.72 95 LYS A N 1
ATOM 770 C CA . LYS A 1 95 ? -18.514 14.366 20.570 1.00 61.72 95 LYS A CA 1
ATOM 771 C C . LYS A 1 95 ? -19.778 15.034 20.030 1.00 61.72 95 LYS A C 1
ATOM 773 O O . LYS A 1 95 ? -20.302 15.922 20.691 1.00 61.72 95 LYS A O 1
ATOM 778 N N . VAL A 1 96 ? -20.246 14.634 18.848 1.00 58.44 96 VAL A N 1
ATOM 779 C CA . VAL A 1 96 ? -21.455 15.187 18.217 1.00 58.44 96 VAL A CA 1
ATOM 780 C C . VAL A 1 96 ? -22.730 14.583 18.815 1.00 58.44 96 VAL A C 1
ATOM 782 O O . VAL A 1 96 ? -23.711 15.300 18.949 1.00 58.44 96 VAL A O 1
ATOM 785 N N . GLU A 1 97 ? -22.721 13.308 19.220 1.00 57.06 97 GLU A N 1
ATOM 786 C CA . GLU A 1 97 ? -23.876 12.650 19.867 1.00 57.06 97 GLU A CA 1
ATOM 787 C C . GLU A 1 97 ? -23.976 12.899 21.385 1.00 57.06 97 GLU A C 1
ATOM 789 O O . GLU A 1 97 ? -24.989 12.581 22.003 1.00 57.06 97 GLU A O 1
ATOM 794 N N . GLY A 1 98 ? -22.925 13.446 22.003 1.00 51.84 98 GLY A N 1
ATOM 795 C CA . GLY A 1 98 ? -22.887 13.787 23.430 1.00 51.84 98 GLY A CA 1
ATOM 796 C C . GLY A 1 98 ? -23.422 15.182 23.777 1.00 51.84 98 GLY A C 1
ATOM 797 O O . GLY A 1 98 ? -23.159 15.651 24.885 1.00 51.84 98 GLY A O 1
ATOM 798 N N . ASN A 1 99 ? -24.107 15.849 22.845 1.00 44.12 99 ASN A N 1
ATOM 799 C CA . ASN A 1 99 ? -24.605 17.224 22.945 1.00 44.12 99 ASN A CA 1
ATOM 800 C C . ASN A 1 99 ? -26.078 17.290 22.522 1.00 44.12 99 ASN A C 1
ATOM 802 O O . ASN A 1 99 ? -26.793 18.173 23.042 1.00 44.12 99 ASN A O 1
#

Radius of gyration: 18.38 Å; chains: 1; bounding box: 45×31×51 Å

pLDDT: mean 83.12, std 12.17, range [44.12, 95.19]

Foldseek 3Di:
DPPDPPDQDPVNVVVVLVVLVVLLVVLLQCLLVVCPNQPVCPPPCPNVVSLVVNQVSPAPDPPGGDDVVVSVVSSVVSPVSSVVVVVVVVVVVVVVVVD

Secondary structure (DSSP, 8-state):
---S-S---HHHHHHHHHHHHHHHHHHHHHHHTHHHHSGGGPSTTHHHHHHHHHHHHT-SSSSSPPPHHHHHHHHHHHHHHHHHHHHHHHHHHHHHHT-

Organism: Acipenser ruthenus (NCBI:txid7906)